Protein 5GU5 (pdb70)

Sequence (108 aa):
GSDSDFTFTLPAGRKECFYQPMPLKASLEIEYQVLDGGELDIDFHLTSPEGRTLVFEQRKSDGVHTIETEDGDYMFCFDNTFSTISEKVIFFELILDNMGQGQEDWKK

Structure (mmCIF, N/CA/C/O backbone):
data_5GU5
#
_entry.id   5GU5
#
_cell.length_a   79.410
_cell.length_b   79.410
_cell.length_c   125.948
_cell.angle_alpha   90.00
_cell.angle_beta   90.00
_cell.angle_gamma   120.00
#
_symmetry.space_group_name_H-M   'P 64 2 2'
#
loop_
_entity.id
_entity.type
_entity.pdbx_description
1 polymer 'Transmembrane emp24 domain-containing protein 5'
2 non-polymer 'BROMIDE ION'
#
loop_
_atom_site.group_PDB
_atom_site.id
_atom_site.type_symbol
_atom_site.label_atom_id
_atom_site.label_alt_id
_atom_site.label_comp_id
_atom_site.label_asym_id
_atom_site.label_entity_id
_atom_site.label_seq_id
_atom_site.pdbx_PDB_ins_code
_atom_site.Cartn_x
_atom_site.Cartn_y
_atom_site.Cartn_z
_atom_site.occupancy
_atom_site.B_iso_or_equiv
_atom_site.auth_seq_id
_atom_site.auth_comp_id
_atom_site.auth_asym_id
_atom_site.auth_atom_id
_atom_site.pdbx_PDB_model_num
ATOM 1 N N . GLY A 1 1 ? -12.883 -14.231 -1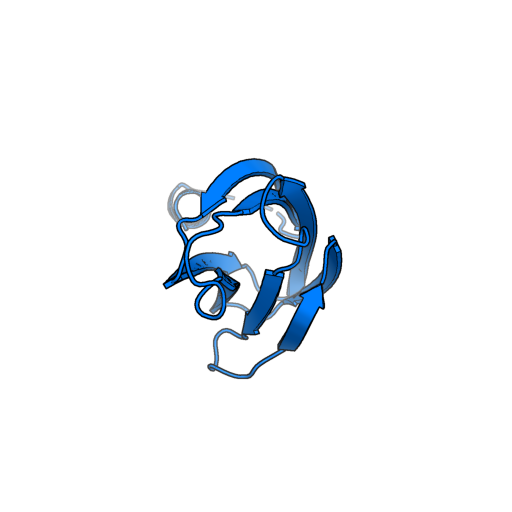6.730 1.00 91.12 31 GLY A N 1
ATOM 2 C CA . GLY A 1 1 ? -14.259 -14.579 -16.426 1.00 93.43 31 GLY A CA 1
ATOM 3 C C . GLY A 1 1 ? -15.245 -14.031 -17.439 1.00 86.19 31 GLY A C 1
ATOM 4 O O . GLY A 1 1 ? -15.413 -14.591 -18.522 1.00 92.76 31 GLY A O 1
ATOM 5 N N . SER A 1 2 ? -15.903 -12.930 -17.083 1.00 89.08 32 SER A N 1
ATOM 6 C CA . SER A 1 2 ? -16.845 -12.275 -17.986 1.00 82.93 32 SER A CA 1
ATOM 7 C C . SER A 1 2 ? -16.815 -10.780 -17.703 1.00 75.85 32 SER A C 1
ATOM 8 O O . SER A 1 2 ? -17.277 -10.339 -16.647 1.00 82.57 32 SER A O 1
ATOM 11 N N . ASP A 1 3 ? -16.271 -10.010 -18.640 1.00 75.01 33 ASP A N 1
ATOM 12 C CA . ASP A 1 3 ? -16.282 -8.554 -18.583 1.00 76.96 33 ASP A CA 1
ATOM 13 C C . ASP A 1 3 ? -17.259 -8.054 -19.640 1.00 81.34 33 ASP A C 1
ATOM 14 O O . ASP A 1 3 ? -17.077 -8.316 -20.833 1.00 87.40 33 ASP A O 1
ATOM 19 N N . SER A 1 4 ? -18.287 -7.332 -19.203 1.00 81.42 34 SER A N 1
ATOM 20 C CA . SER A 1 4 ? -19.425 -7.030 -20.060 1.00 75.08 34 SER A CA 1
ATOM 21 C C . SER A 1 4 ? -19.923 -5.625 -19.753 1.00 76.91 34 SER A C 1
ATOM 22 O O . SER A 1 4 ? -20.094 -5.276 -18.582 1.00 88.95 34 SER A O 1
ATOM 25 N N . ASP A 1 5 ? -20.154 -4.825 -20.795 1.00 81.03 35 ASP A N 1
ATOM 26 C CA . ASP A 1 5 ? -20.533 -3.429 -20.612 1.00 82.52 35 ASP A CA 1
ATOM 27 C C . ASP A 1 5 ? -21.525 -3.015 -21.689 1.00 75.99 35 ASP A C 1
ATOM 28 O O . ASP A 1 5 ? -21.411 -3.434 -22.844 1.00 93.89 35 ASP A O 1
ATOM 33 N N . PHE A 1 6 ? -22.496 -2.188 -21.301 1.00 72.13 36 PHE A N 1
ATOM 34 C CA . PHE A 1 6 ? -23.546 -1.738 -22.204 1.00 83.07 36 PHE A CA 1
ATOM 35 C C . PHE A 1 6 ? -23.969 -0.324 -21.837 1.00 80.21 36 PHE A C 1
ATOM 36 O O . PHE A 1 6 ? -23.741 0.149 -20.721 1.00 78.15 36 PHE A O 1
ATOM 44 N N . THR A 1 7 ? -24.593 0.347 -22.804 1.00 84.50 37 THR A N 1
ATOM 45 C CA . THR A 1 7 ? -25.131 1.691 -22.629 1.00 73.32 37 THR A CA 1
ATOM 46 C C . THR A 1 7 ? -26.541 1.702 -23.196 1.00 63.12 37 THR A C 1
ATOM 47 O O . THR A 1 7 ? -26.732 1.422 -24.384 1.00 73.78 37 THR A O 1
ATOM 51 N N . PHE A 1 8 ? -27.524 2.019 -22.357 1.00 64.61 38 PHE A N 1
ATOM 52 C CA . PHE A 1 8 ? -28.917 1.967 -22.774 1.00 72.83 38 PHE A CA 1
ATOM 53 C C . PHE A 1 8 ? -29.659 3.197 -22.269 1.00 68.52 38 PHE A C 1
ATOM 54 O O . PHE A 1 8 ? -29.264 3.831 -21.287 1.00 70.89 38 PHE A O 1
ATOM 62 N N . THR A 1 9 ? -30.745 3.525 -22.965 1.00 77.20 39 THR A N 1
ATOM 63 C CA . THR A 1 9 ? -31.585 4.672 -22.649 1.00 78.58 39 THR A CA 1
ATOM 64 C C . THR A 1 9 ? -32.791 4.217 -21.836 1.00 68.35 39 THR A C 1
ATOM 65 O O . THR A 1 9 ? -33.395 3.180 -22.127 1.00 78.75 39 THR A O 1
ATOM 69 N N . LEU A 1 10 ? -33.135 4.999 -20.816 1.00 64.00 40 LEU A N 1
ATOM 70 C CA . LEU A 1 10 ? -34.177 4.643 -19.854 1.00 61.92 40 LEU A CA 1
ATOM 71 C C . LEU A 1 10 ? -35.236 5.739 -19.826 1.00 62.16 40 LEU A C 1
ATOM 72 O O . LEU A 1 10 ? -35.004 6.814 -19.246 1.00 64.06 40 LEU A O 1
ATOM 77 N N . PRO A 1 11 ? -36.410 5.507 -20.438 1.00 63.08 41 PRO A N 1
ATOM 78 C CA . PRO A 1 11 ? -37.451 6.547 -20.481 1.00 59.51 41 PRO A CA 1
ATOM 79 C C . PRO A 1 11 ? -37.837 7.087 -19.113 1.00 65.25 41 PRO A C 1
ATOM 80 O O . PRO A 1 11 ? -37.606 6.440 -18.086 1.00 69.60 41 PRO A O 1
ATOM 84 N N . ALA A 1 12 ? -38.427 8.278 -19.093 1.00 73.48 42 ALA A N 1
ATOM 85 C CA . ALA A 1 12 ? -38.905 8.851 -17.844 1.00 65.82 42 ALA A CA 1
ATOM 86 C C . ALA A 1 12 ? -40.116 8.079 -17.338 1.00 64.33 42 ALA A C 1
ATOM 87 O O . ALA A 1 12 ? -41.031 7.754 -18.100 1.00 61.23 42 ALA A O 1
ATOM 89 N N . GLY A 1 13 ? -40.117 7.784 -16.042 1.00 75.12 43 GLY A N 1
ATOM 90 C CA . GLY A 1 13 ? -41.185 7.014 -15.440 1.00 73.12 43 GLY A CA 1
ATOM 91 C C . GLY A 1 13 ? -41.034 5.515 -15.543 1.00 64.08 43 GLY A C 1
ATOM 92 O O . GLY A 1 13 ? -42.040 4.801 -15.471 1.00 63.10 43 GLY A O 1
ATOM 93 N N . ARG A 1 14 ? -39.811 5.010 -15.702 1.00 56.40 44 ARG A N 1
ATOM 94 C CA . ARG A 1 14 ? -39.576 3.589 -15.913 1.00 58.94 44 ARG A CA 1
ATOM 95 C C . ARG A 1 14 ? -38.454 3.086 -15.018 1.00 58.25 44 ARG A C 1
ATOM 96 O O . ARG A 1 14 ? -37.453 3.777 -14.804 1.00 55.53 44 ARG A O 1
ATOM 104 N N . LYS A 1 15 ? -38.636 1.874 -14.499 1.00 61.97 45 LYS A N 1
ATOM 105 C CA . LYS A 1 15 ? -37.595 1.117 -13.822 1.00 62.27 45 LYS A CA 1
ATOM 106 C C . LYS A 1 15 ? -37.324 -0.149 -14.623 1.00 63.46 45 LYS A C 1
ATOM 107 O O . LYS A 1 15 ? -38.258 -0.799 -15.104 1.00 56.29 45 LYS A O 1
ATOM 113 N N . GLU A 1 16 ? -36.047 -0.490 -14.780 1.00 58.31 46 GLU A N 1
ATOM 114 C CA . GLU A 1 16 ? -35.641 -1.642 -15.576 1.00 69.87 46 GLU A CA 1
ATOM 115 C C . GLU A 1 16 ? -34.693 -2.504 -14.756 1.00 69.80 46 GLU A C 1
ATOM 116 O O . GLU A 1 16 ? -33.703 -1.999 -14.216 1.00 65.74 46 GLU A O 1
ATOM 122 N N . CYS A 1 17 ? -34.993 -3.798 -14.668 1.00 70.63 47 CYS A N 1
ATOM 123 C CA . CYS A 1 17 ? -34.205 -4.740 -13.887 1.00 69.47 47 CYS A CA 1
ATOM 124 C C . CYS A 1 17 ? -33.577 -5.792 -14.793 1.00 63.00 47 CYS A C 1
ATOM 125 O O . CYS A 1 17 ? -34.140 -6.163 -15.827 1.00 68.07 47 CYS A O 1
ATOM 128 N N . PHE A 1 18 ? -32.403 -6.274 -14.387 1.00 65.04 48 PHE A N 1
ATOM 129 C CA . PHE A 1 18 ? -31.635 -7.258 -15.140 1.00 69.60 48 PHE A CA 1
ATOM 130 C C . PHE A 1 18 ? -31.293 -8.418 -14.218 1.00 67.89 48 PHE A C 1
ATOM 131 O O . PHE A 1 18 ? -30.880 -8.196 -13.078 1.00 65.32 48 PHE A O 1
ATOM 139 N N . TYR A 1 19 ? -31.438 -9.646 -14.709 1.00 71.80 49 TYR A N 1
ATOM 140 C CA . TYR A 1 19 ? -31.146 -10.830 -13.912 1.00 66.86 49 TYR A CA 1
ATOM 141 C C . TYR A 1 19 ? -29.825 -11.458 -14.338 1.00 61.24 49 TYR A C 1
ATOM 142 O O . TYR A 1 19 ? -29.533 -11.570 -15.533 1.00 68.64 49 TYR A O 1
ATOM 151 N N . GLN A 1 20 ? -29.034 -11.863 -13.350 1.00 63.80 50 GLN A N 1
ATOM 152 C CA . GLN A 1 20 ? -27.714 -12.448 -13.583 1.00 63.98 50 GLN A CA 1
ATOM 153 C C . GLN A 1 20 ? -27.548 -13.662 -12.673 1.00 69.77 50 GLN A C 1
ATOM 154 O O . GLN A 1 20 ? -27.298 -13.512 -11.468 1.00 71.72 50 GLN A O 1
ATOM 160 N N . PRO A 1 21 ? -27.699 -14.871 -13.211 1.00 72.25 51 PRO A N 1
ATOM 161 C CA . PRO A 1 21 ? -27.443 -16.068 -12.401 1.00 67.78 51 PRO A CA 1
ATOM 162 C C . PRO A 1 21 ? -25.956 -16.223 -12.141 1.00 69.52 51 PRO A C 1
ATOM 163 O O . PRO A 1 21 ? -25.117 -15.832 -12.956 1.00 68.80 51 PRO A O 1
ATOM 1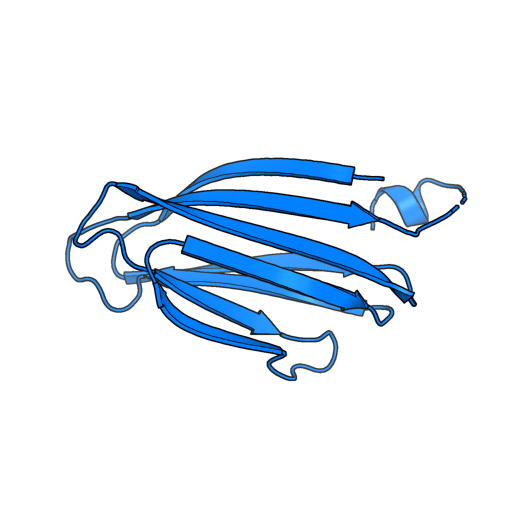67 N N . MET A 1 22 ? -25.629 -16.804 -10.992 1.00 68.68 52 MET A N 1
ATOM 168 C CA . MET A 1 22 ? -24.249 -16.854 -10.547 1.00 75.13 52 MET A CA 1
ATOM 169 C C . MET A 1 22 ? -23.915 -18.223 -9.976 1.00 82.31 52 MET A C 1
ATOM 170 O O . MET A 1 22 ? -24.784 -18.894 -9.404 1.00 68.33 52 MET A O 1
ATOM 175 N N . PRO A 1 23 ? -22.650 -18.659 -10.109 1.00 88.32 53 PRO A N 1
ATOM 176 C CA . PRO A 1 23 ? -22.184 -19.830 -9.352 1.00 70.17 53 PRO A CA 1
ATOM 177 C C . PRO A 1 23 ? -22.160 -19.501 -7.868 1.00 86.65 53 PRO A C 1
ATOM 178 O O . PRO A 1 23 ? -22.493 -18.377 -7.489 1.00 93.25 53 PRO A O 1
ATOM 182 N N . LEU A 1 24 ? -21.788 -20.433 -7.002 1.00 87.51 54 LEU A N 1
ATOM 183 C CA . LEU A 1 24 ? -21.730 -20.133 -5.577 1.00 79.75 54 LEU A CA 1
ATOM 184 C C . LEU A 1 24 ? -20.291 -19.778 -5.229 1.00 80.42 54 LEU A C 1
ATOM 185 O O . LEU A 1 24 ? -19.358 -20.461 -5.665 1.00 100.97 54 LEU A O 1
ATOM 190 N N . LYS A 1 25 ? -20.117 -18.690 -4.473 1.00 95.22 55 LYS A N 1
ATOM 191 C CA . LYS A 1 25 ? -18.799 -18.130 -4.147 1.00 91.73 55 LYS A CA 1
ATOM 192 C C . LYS A 1 25 ? -18.046 -17.646 -5.382 1.00 92.94 55 LYS A C 1
ATOM 193 O O . LYS A 1 25 ? -16.813 -17.674 -5.426 1.00 94.32 55 LYS A O 1
ATOM 199 N N . ALA A 1 26 ? -18.773 -17.191 -6.396 1.00 98.12 56 ALA A N 1
ATOM 200 C CA . ALA A 1 26 ? -18.136 -16.402 -7.438 1.00 103.39 56 ALA A CA 1
ATOM 201 C C . ALA A 1 26 ? -17.969 -14.980 -6.915 1.00 92.50 56 ALA A C 1
ATOM 202 O O . ALA A 1 26 ? -17.990 -14.755 -5.700 1.00 90.30 56 ALA A O 1
ATOM 204 N N . SER A 1 27 ? -17.811 -14.009 -7.806 1.00 90.11 57 SER A N 1
ATOM 205 C CA . SER A 1 27 ? -17.732 -12.619 -7.370 1.00 87.42 57 SER A CA 1
ATOM 206 C C . SER A 1 27 ? -18.307 -11.741 -8.470 1.00 84.12 57 SER A C 1
ATOM 207 O O . SER A 1 27 ? -17.682 -11.572 -9.522 1.00 81.37 57 SER A O 1
ATOM 210 N N . LEU A 1 28 ? -19.495 -11.194 -8.226 1.00 79.07 58 LEU A N 1
ATOM 211 C CA . LEU A 1 28 ? -20.119 -10.243 -9.133 1.00 75.59 58 LEU A CA 1
ATOM 212 C C . LEU A 1 28 ? -19.682 -8.830 -8.770 1.00 77.49 58 LEU A C 1
ATOM 213 O O . LEU A 1 28 ? -19.668 -8.453 -7.595 1.00 81.19 58 LEU A O 1
ATOM 218 N N . GLU A 1 29 ? -19.326 -8.052 -9.788 1.00 77.45 59 GLU A N 1
ATOM 219 C CA . GLU A 1 29 ? -19.003 -6.643 -9.617 1.00 75.61 59 GLU A CA 1
ATOM 220 C C . GLU A 1 29 ? -19.739 -5.839 -10.676 1.00 74.06 59 GLU A C 1
ATOM 221 O O . GLU A 1 29 ? -19.645 -6.146 -11.869 1.00 78.09 59 GLU A O 1
ATOM 227 N N . ILE A 1 30 ? -20.470 -4.816 -10.241 1.00 69.95 60 ILE A N 1
ATOM 228 C CA . ILE A 1 30 ? -21.203 -3.953 -11.155 1.00 73.44 60 ILE A CA 1
ATOM 229 C C . ILE A 1 30 ? -20.818 -2.502 -10.893 1.00 74.74 60 ILE A C 1
ATOM 230 O O . ILE A 1 30 ? -20.557 -2.096 -9.756 1.00 70.02 60 ILE A O 1
ATOM 235 N N . GLU A 1 31 ? -20.768 -1.728 -11.974 1.00 63.51 61 GLU A N 1
ATOM 236 C CA . GLU A 1 31 ? -20.431 -0.315 -11.951 1.00 65.25 61 GLU A CA 1
ATOM 237 C C . GLU A 1 31 ? -21.339 0.398 -12.937 1.00 65.58 61 GLU A C 1
ATOM 238 O O . GLU A 1 31 ? -21.561 -0.099 -14.042 1.00 70.31 61 GLU A O 1
ATOM 244 N N . TYR A 1 32 ? -21.872 1.549 -12.539 1.00 65.45 62 TYR A N 1
ATOM 245 C CA . TYR A 1 32 ? -22.733 2.321 -13.420 1.00 71.89 62 TYR A CA 1
ATOM 246 C C . TYR A 1 32 ? -22.329 3.787 -13.392 1.00 71.64 62 TYR A C 1
ATOM 247 O O . TYR A 1 32 ? -21.730 4.275 -12.431 1.00 69.67 62 TYR A O 1
ATOM 256 N N . GLN A 1 33 ? -22.661 4.482 -14.478 1.00 68.09 63 GLN A N 1
ATOM 257 C CA . GLN A 1 33 ? -22.478 5.924 -14.572 1.00 76.91 63 GLN A CA 1
ATOM 258 C C . GLN A 1 33 ? -23.604 6.494 -15.415 1.00 74.97 63 GLN A C 1
ATOM 259 O O . GLN A 1 33 ? -23.773 6.103 -16.574 1.00 72.54 63 GLN A O 1
ATOM 265 N N . VAL A 1 34 ? -24.385 7.398 -14.829 1.00 71.62 64 VAL A N 1
ATOM 266 C CA . VAL A 1 34 ? -25.361 8.146 -15.608 1.00 73.74 64 VAL A CA 1
ATOM 267 C C . VAL A 1 34 ? -24.619 9.117 -16.513 1.00 74.26 64 VAL A C 1
ATOM 268 O O . VAL A 1 34 ? -23.702 9.824 -16.075 1.00 75.56 64 VAL A O 1
ATOM 272 N N . LEU A 1 35 ? -24.998 9.146 -17.788 1.00 69.12 65 LEU A N 1
ATOM 273 C CA . LEU A 1 35 ? -24.295 9.953 -18.775 1.00 78.80 65 LEU A CA 1
ATOM 274 C C . LEU A 1 35 ? -25.069 11.171 -19.253 1.00 80.92 65 LEU A C 1
ATOM 275 O O . LEU A 1 35 ? -24.449 12.186 -19.579 1.00 86.85 65 LEU A O 1
ATOM 280 N N . ASP A 1 36 ? -26.399 11.110 -19.299 1.00 81.38 66 ASP A N 1
ATOM 281 C CA . ASP A 1 36 ? -27.162 12.205 -19.878 1.00 86.67 66 ASP A CA 1
ATOM 282 C C . ASP A 1 36 ? -28.586 12.178 -19.343 1.00 82.64 66 ASP A C 1
ATOM 283 O O . ASP A 1 36 ? -29.094 11.135 -18.922 1.00 77.13 66 ASP A O 1
ATOM 288 N N . GLY A 1 37 ? -29.221 13.349 -19.368 1.00 87.06 67 GLY A N 1
ATOM 289 C CA . GLY A 1 37 ? -30.623 13.473 -19.021 1.00 82.55 67 GLY A CA 1
ATOM 290 C C . GLY A 1 37 ? -30.883 13.950 -17.607 1.00 80.52 67 GLY A C 1
ATOM 291 O O . GLY A 1 37 ? -30.260 13.464 -16.659 1.00 73.83 67 GLY A O 1
ATOM 292 N N . GLY A 1 38 ? -31.802 14.903 -17.462 1.00 89.07 68 GLY A N 1
ATOM 293 C CA . GLY A 1 38 ? -32.202 15.385 -16.152 1.00 83.34 68 GLY A CA 1
ATOM 294 C C . GLY A 1 38 ? -31.031 15.886 -15.339 1.00 77.08 68 GLY A C 1
ATOM 295 O O . GLY A 1 38 ? -30.122 16.549 -15.850 1.00 86.57 68 GLY A O 1
ATOM 296 N N . GLU A 1 39 ? -31.050 15.565 -14.047 1.00 79.25 69 GLU A N 1
ATOM 297 C CA . GLU A 1 39 ? -29.945 15.866 -13.153 1.00 82.03 69 GLU A CA 1
ATOM 298 C C . GLU A 1 39 ? -28.893 14.765 -13.151 1.00 82.77 69 GLU A C 1
ATOM 299 O O . GLU A 1 39 ? -28.039 14.736 -12.257 1.00 82.47 69 GLU A O 1
ATOM 305 N N . LEU A 1 40 ? -28.943 13.863 -14.135 1.00 82.14 70 LEU A N 1
ATOM 306 C CA . LEU A 1 40 ? -27.962 12.790 -14.283 1.00 71.89 70 LEU A CA 1
ATOM 307 C C . LEU A 1 40 ? -27.896 11.946 -13.009 1.00 78.54 70 LEU A C 1
ATOM 308 O O . LEU A 1 40 ? -26.828 11.709 -12.439 1.00 60.71 70 LEU A O 1
ATOM 313 N N . ASP A 1 41 ? -29.067 11.490 -12.568 1.00 74.14 71 ASP A N 1
ATOM 314 C CA . ASP A 1 41 ? -29.217 10.763 -11.318 1.00 66.48 71 ASP A CA 1
ATOM 315 C C . ASP A 1 41 ? -30.159 9.589 -11.532 1.00 76.87 71 ASP A C 1
ATOM 316 O O . ASP A 1 41 ? -31.098 9.662 -12.329 1.00 71.60 71 ASP A O 1
ATOM 321 N N . ILE A 1 42 ? -29.898 8.503 -10.809 1.00 74.54 72 ILE A N 1
ATOM 322 C CA . ILE A 1 42 ? -30.671 7.278 -10.952 1.00 61.15 72 ILE A CA 1
ATOM 323 C C . ILE A 1 42 ? -30.754 6.608 -9.589 1.00 56.95 72 ILE A C 1
ATOM 324 O O . ILE A 1 42 ? -29.875 6.776 -8.741 1.00 63.41 72 ILE A O 1
ATOM 329 N N . ASP A 1 43 ? -31.834 5.867 -9.371 1.00 66.21 73 ASP A N 1
ATOM 330 C CA . ASP A 1 43 ? -31.929 4.973 -8.227 1.00 62.18 73 ASP A CA 1
ATOM 331 C C . ASP A 1 43 ? -31.390 3.608 -8.632 1.00 61.17 73 ASP A C 1
ATOM 332 O O . ASP A 1 43 ? -31.739 3.090 -9.697 1.00 61.28 73 ASP A O 1
ATOM 337 N N . PHE A 1 44 ? -30.531 3.037 -7.794 1.00 62.52 74 PHE A N 1
ATOM 338 C CA . PHE A 1 44 ? -29.900 1.760 -8.092 1.00 58.53 74 PHE A CA 1
ATOM 339 C C . PHE A 1 44 ? -30.257 0.734 -7.027 1.00 62.94 74 PHE A C 1
ATOM 340 O O . PHE A 1 44 ? -30.230 1.029 -5.827 1.00 64.06 74 PHE A O 1
ATOM 348 N N . HIS A 1 45 ? -30.566 -0.479 -7.481 1.00 70.19 75 HIS A N 1
ATOM 349 C CA . HIS A 1 45 ? -31.087 -1.550 -6.645 1.00 63.71 75 HIS A CA 1
ATOM 350 C C . HIS A 1 45 ? -30.353 -2.842 -6.979 1.00 68.52 75 HIS A C 1
ATOM 351 O O . HIS A 1 45 ? -30.064 -3.113 -8.149 1.00 64.75 75 HIS A O 1
ATOM 358 N N . LEU A 1 46 ? -30.045 -3.635 -5.953 1.00 68.42 76 LEU A N 1
ATOM 359 C CA . LEU A 1 46 ? -29.345 -4.907 -6.130 1.00 64.15 76 LEU A CA 1
ATOM 360 C C . LEU A 1 46 ? -29.838 -5.874 -5.062 1.00 62.45 76 LEU A C 1
ATOM 361 O O . LEU A 1 46 ? -29.548 -5.689 -3.876 1.00 66.63 76 LEU A O 1
ATOM 366 N N . THR A 1 47 ? -30.571 -6.903 -5.478 1.00 58.08 77 THR A N 1
ATOM 367 C CA . THR A 1 47 ? -31.195 -7.841 -4.557 1.00 76.87 77 THR A CA 1
ATOM 368 C C . THR A 1 47 ? -30.600 -9.236 -4.711 1.00 74.87 77 THR A C 1
ATOM 369 O O . THR A 1 47 ? -30.090 -9.603 -5.774 1.00 69.37 77 THR A O 1
ATOM 373 N N . SER A 1 48 ? -30.691 -10.010 -3.636 1.00 77.70 78 SER A N 1
ATOM 374 C CA . SER A 1 48 ? -30.131 -11.350 -3.576 1.00 71.35 78 SER A CA 1
ATOM 375 C C . SER A 1 48 ? -31.063 -12.345 -4.256 1.00 75.73 78 SER A C 1
ATOM 376 O O . SER A 1 48 ? -32.201 -12.017 -4.599 1.00 75.34 78 SER A O 1
ATOM 379 N N . PRO A 1 49 ? -30.598 -13.577 -4.489 1.00 76.50 79 PRO A N 1
ATOM 380 C CA . PRO A 1 49 ? -31.516 -14.614 -4.987 1.00 69.38 79 PRO A CA 1
ATOM 381 C C . PRO A 1 49 ? -32.726 -14.826 -4.095 1.00 68.87 79 PRO A C 1
ATOM 382 O O . PRO A 1 49 ? -33.788 -15.222 -4.591 1.00 61.78 79 PRO A O 1
ATOM 386 N N . GLU A 1 50 ? -32.599 -14.569 -2.793 1.00 81.20 80 GLU A N 1
ATOM 387 C CA . GLU A 1 50 ? -33.693 -14.767 -1.851 1.00 82.67 80 GLU A CA 1
ATOM 388 C C . GLU A 1 50 ? -34.709 -13.634 -1.866 1.00 79.54 80 GLU A C 1
ATOM 389 O O . GLU A 1 50 ? -35.773 -13.772 -1.253 1.00 93.21 80 GLU A O 1
ATOM 395 N N . GLY A 1 51 ? -34.415 -12.527 -2.542 1.00 78.54 81 GLY 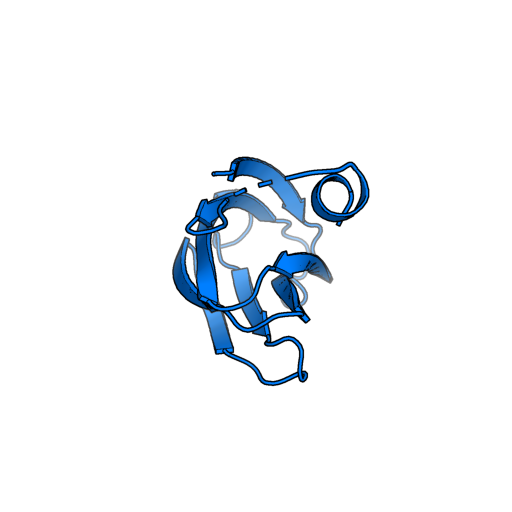A N 1
ATOM 396 C CA . GLY A 1 51 ? -35.231 -11.336 -2.464 1.00 82.07 81 GLY A CA 1
ATOM 397 C C . GLY A 1 51 ? -34.719 -10.288 -1.501 1.00 73.43 81 GLY A C 1
ATOM 398 O O . GLY A 1 51 ? -35.345 -9.228 -1.376 1.00 83.35 81 GLY A O 1
ATOM 399 N N . ARG A 1 52 ? -33.605 -10.549 -0.823 1.00 64.15 82 ARG A N 1
ATOM 400 C CA . ARG A 1 52 ? -33.047 -9.603 0.132 1.00 77.76 82 ARG A CA 1
ATOM 401 C C . ARG A 1 52 ? -32.272 -8.516 -0.600 1.00 68.99 82 ARG A C 1
ATOM 402 O O . ARG A 1 52 ? -31.440 -8.808 -1.464 1.00 65.59 82 ARG A O 1
ATOM 410 N N . THR A 1 53 ? -32.544 -7.262 -0.252 1.00 68.85 83 THR A N 1
ATOM 411 C CA . THR A 1 53 ? -31.811 -6.152 -0.842 1.00 65.71 83 THR A CA 1
ATOM 412 C C . THR A 1 53 ? -30.374 -6.145 -0.337 1.00 56.33 83 THR A C 1
ATOM 413 O O . THR A 1 53 ? -30.129 -6.199 0.871 1.00 65.33 83 THR A O 1
ATOM 417 N N . LEU A 1 54 ? -29.422 -6.093 -1.267 1.00 55.45 84 LEU A N 1
ATOM 418 C CA . LEU A 1 54 ? -28.011 -5.989 -0.924 1.00 60.30 84 LEU A CA 1
ATOM 419 C C . LEU A 1 54 ? -27.453 -4.590 -1.135 1.00 64.27 84 LEU A C 1
ATOM 420 O O . LEU A 1 54 ? -26.478 -4.222 -0.470 1.00 57.07 84 LEU A O 1
ATOM 425 N N . VAL A 1 55 ? -28.050 -3.813 -2.037 1.00 65.43 85 VAL A N 1
ATOM 426 C CA . VAL A 1 55 ? -27.643 -2.439 -2.318 1.00 61.20 85 VAL A CA 1
ATOM 427 C C . VAL A 1 55 ? -28.884 -1.645 -2.705 1.00 57.85 85 VAL A C 1
ATOM 428 O O . VAL A 1 55 ? -29.672 -2.085 -3.547 1.00 68.12 85 VAL A O 1
ATOM 432 N N . PHE A 1 56 ? -29.070 -0.481 -2.086 1.00 66.78 86 PHE A N 1
ATOM 433 C CA . PHE A 1 56 ? -30.075 0.466 -2.552 1.00 66.75 86 PHE A CA 1
ATOM 434 C C . PHE A 1 56 ? -29.545 1.880 -2.380 1.00 68.59 86 PHE A C 1
ATOM 435 O O . PHE A 1 56 ? -29.069 2.243 -1.300 1.00 70.03 86 PHE A O 1
ATOM 443 N N . GLU A 1 57 ? -29.628 2.669 -3.450 1.00 65.04 87 GLU A N 1
ATOM 444 C CA . GLU A 1 57 ? -29.070 4.017 -3.482 1.00 61.18 87 GLU A CA 1
ATOM 445 C C . GLU A 1 57 ? -29.996 4.886 -4.313 1.00 65.29 87 GLU A C 1
ATOM 446 O O . GLU A 1 57 ? -30.326 4.521 -5.445 1.00 79.12 87 GLU A O 1
ATOM 452 N N . GLN A 1 58 ? -30.404 6.030 -3.770 1.00 57.57 88 GLN A N 1
ATOM 453 C CA . GLN A 1 58 ? -31.322 6.924 -4.460 1.00 61.17 88 GLN A CA 1
ATOM 454 C C . GLN A 1 58 ? -30.582 8.135 -5.018 1.00 63.01 88 GLN A C 1
ATOM 455 O O . GLN A 1 58 ? -29.711 8.706 -4.355 1.00 63.84 88 GLN A O 1
ATOM 461 N N . ARG A 1 59 ? -30.934 8.509 -6.247 1.00 67.38 89 ARG A N 1
ATOM 462 C CA . ARG A 1 59 ? -30.436 9.714 -6.914 1.00 68.43 89 ARG A CA 1
ATOM 463 C C . ARG A 1 59 ? -28.907 9.760 -6.922 1.00 69.95 89 ARG A C 1
ATOM 464 O O . ARG A 1 59 ? -28.277 10.679 -6.395 1.00 73.01 89 ARG A O 1
ATOM 472 N N . LYS A 1 60 ? -28.315 8.742 -7.534 1.00 70.52 90 LYS A N 1
ATOM 473 C CA . LYS A 1 60 ? -26.876 8.685 -7.733 1.00 73.44 90 LYS A CA 1
ATOM 474 C C . LYS A 1 60 ? -26.545 8.874 -9.207 1.00 74.16 90 LYS A C 1
ATOM 475 O O . LYS A 1 60 ? -27.323 8.501 -10.090 1.00 73.83 90 LYS A O 1
ATOM 481 N N . SER A 1 61 ? -25.380 9.468 -9.463 1.00 71.82 91 SER A N 1
ATOM 482 C CA . SER A 1 61 ? -24.850 9.577 -10.814 1.00 69.80 91 SER A CA 1
ATOM 483 C C . SER A 1 61 ? -23.923 8.429 -11.178 1.00 70.61 91 SER A C 1
ATOM 484 O O . SER A 1 61 ? -23.659 8.220 -12.368 1.00 72.55 91 SER A O 1
ATOM 487 N N . ASP A 1 62 ? -23.436 7.684 -10.187 1.00 67.63 92 ASP A N 1
ATOM 488 C CA . ASP A 1 62 ? -22.469 6.614 -10.389 1.00 74.90 92 ASP A CA 1
ATOM 489 C C . ASP A 1 62 ? -22.353 5.807 -9.105 1.00 74.97 92 ASP A C 1
ATOM 490 O O . ASP A 1 62 ? -22.610 6.318 -8.011 1.00 83.64 92 ASP A O 1
ATOM 495 N N . GLY A 1 63 ? -21.959 4.546 -9.256 1.00 72.88 93 G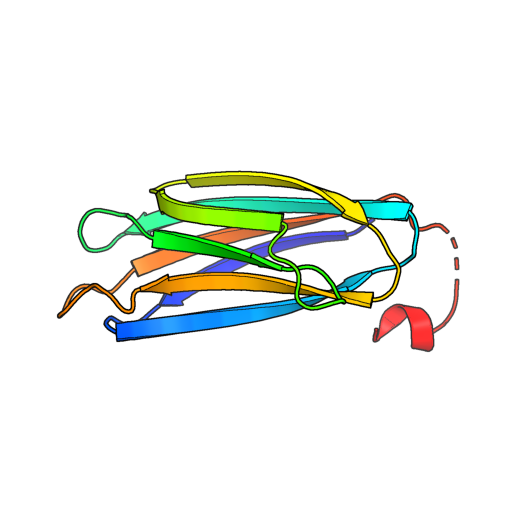LY A N 1
ATOM 496 C CA . GLY A 1 63 ? -21.715 3.678 -8.120 1.00 70.17 93 GLY A CA 1
ATOM 497 C C . GLY A 1 63 ? -20.962 2.438 -8.546 1.00 65.62 93 GLY A C 1
ATOM 498 O O . GLY A 1 63 ? -20.888 2.110 -9.735 1.00 68.87 93 GLY A O 1
ATOM 499 N N . VAL A 1 64 ? -20.386 1.758 -7.554 1.00 64.68 94 VAL A N 1
ATOM 500 C CA . VAL A 1 64 ? -19.681 0.494 -7.754 1.00 67.48 94 VAL A CA 1
ATOM 501 C C . VAL A 1 64 ? -19.998 -0.405 -6.570 1.00 66.10 94 VAL A C 1
ATOM 502 O O . VAL A 1 64 ? -19.966 0.041 -5.419 1.00 74.30 94 VAL A O 1
ATOM 506 N N . HIS A 1 65 ? -20.314 -1.668 -6.852 1.00 68.77 95 HIS A N 1
ATOM 507 C CA . HIS A 1 65 ? -20.589 -2.628 -5.795 1.00 67.76 95 HIS A CA 1
ATOM 508 C C . HIS A 1 65 ? -20.091 -3.997 -6.233 1.00 70.85 95 HIS A C 1
ATOM 509 O O . HIS A 1 65 ? -20.240 -4.373 -7.397 1.00 86.21 95 HIS A O 1
ATOM 516 N N . THR A 1 66 ? -19.477 -4.724 -5.302 1.00 75.28 96 THR A N 1
ATOM 517 C CA . THR A 1 66 ? -18.993 -6.075 -5.553 1.00 76.62 96 THR A CA 1
ATOM 518 C C . THR A 1 66 ? -19.552 -7.016 -4.496 1.00 75.98 96 THR A C 1
ATOM 519 O O . THR A 1 66 ? -19.809 -6.618 -3.358 1.00 78.28 96 THR A O 1
ATOM 523 N N . ILE A 1 67 ? -19.732 -8.274 -4.887 1.00 79.07 97 ILE A N 1
ATOM 524 C CA . ILE A 1 67 ? -20.401 -9.269 -4.063 1.00 72.80 97 ILE A CA 1
ATOM 525 C C . ILE A 1 67 ? -19.534 -10.519 -4.003 1.00 78.39 97 ILE A C 1
ATOM 526 O O . ILE A 1 67 ? -18.801 -10.831 -4.945 1.00 87.41 97 ILE A O 1
ATOM 531 N N . GLU A 1 68 ? -19.600 -11.224 -2.876 1.00 84.18 98 GLU A N 1
ATOM 532 C CA . GLU A 1 68 ? -19.307 -12.651 -2.845 1.00 80.85 98 GLU A CA 1
ATOM 533 C C . GLU A 1 68 ? -20.645 -13.374 -2.899 1.00 88.31 98 GLU A C 1
ATOM 534 O O . GLU A 1 68 ? -21.491 -13.194 -2.017 1.00 99.05 98 GLU A O 1
ATOM 540 N N . THR A 1 69 ? -20.836 -14.177 -3.937 1.00 84.65 99 THR A N 1
ATOM 541 C CA . THR A 1 69 ? -22.162 -14.582 -4.373 1.00 80.05 99 THR A CA 1
ATOM 542 C C . THR A 1 69 ? -22.579 -15.924 -3.787 1.00 80.06 99 THR A C 1
ATOM 543 O O . THR A 1 69 ? -21.749 -16.784 -3.482 1.00 87.63 99 THR A O 1
ATOM 547 N N . GLU A 1 70 ? -23.890 -16.081 -3.627 1.00 78.27 100 GLU A N 1
ATOM 548 C CA . GLU A 1 70 ? -24.515 -17.380 -3.469 1.00 80.83 100 GLU A CA 1
ATOM 549 C C . GLU A 1 70 ? -24.832 -17.927 -4.858 1.00 84.24 100 GLU A C 1
ATOM 550 O O . GLU A 1 70 ? -24.552 -17.292 -5.877 1.00 87.25 100 GLU A O 1
ATOM 556 N N . ASP A 1 71 ? -25.432 -19.111 -4.913 1.00 74.27 101 ASP A N 1
ATOM 557 C CA . ASP A 1 71 ? -25.866 -19.700 -6.175 1.00 77.45 101 ASP A CA 1
ATOM 558 C C . ASP A 1 71 ? -27.335 -19.350 -6.373 1.00 79.57 101 ASP A C 1
ATOM 559 O O . ASP A 1 71 ? -28.199 -19.848 -5.644 1.00 80.75 101 ASP A O 1
ATOM 564 N N . GLY A 1 72 ? -27.615 -18.492 -7.347 1.00 73.21 102 GLY A N 1
ATOM 565 C CA . GLY A 1 72 ? -28.980 -18.080 -7.600 1.00 74.28 102 GLY A CA 1
ATOM 566 C C . GLY A 1 72 ? -29.028 -16.929 -8.584 1.00 72.80 102 GLY A C 1
ATOM 567 O O . GLY A 1 72 ? -28.024 -16.575 -9.209 1.00 82.88 102 GLY A O 1
ATOM 568 N N . ASP A 1 73 ? -30.222 -16.351 -8.705 1.00 66.83 103 ASP A N 1
ATOM 569 C CA . ASP A 1 73 ? -30.472 -15.255 -9.635 1.00 73.16 103 ASP A CA 1
ATOM 570 C C . ASP A 1 73 ? -30.334 -13.925 -8.901 1.00 73.63 103 ASP A C 1
ATOM 571 O O . ASP A 1 73 ? -31.199 -13.554 -8.101 1.00 68.33 103 ASP A O 1
ATOM 576 N N . TYR A 1 74 ? -29.244 -13.210 -9.172 1.00 63.21 104 TYR A N 1
ATOM 577 C CA . TYR A 1 74 ? -29.071 -11.846 -8.693 1.00 59.99 104 TYR A CA 1
ATOM 578 C C . TYR A 1 74 ? -29.662 -10.887 -9.716 1.00 60.49 104 TYR A C 1
ATOM 579 O O . TYR A 1 74 ? -29.445 -11.048 -10.921 1.00 74.11 104 TYR A O 1
ATOM 588 N N . MET A 1 75 ? -30.412 -9.896 -9.241 1.00 54.10 105 MET A N 1
ATOM 589 C CA . MET A 1 75 ? -30.981 -8.885 -10.119 1.00 71.08 105 MET A CA 1
ATOM 590 C C . MET A 1 75 ? -30.531 -7.500 -9.679 1.00 62.96 105 MET A C 1
ATOM 591 O O . MET A 1 75 ? -30.579 -7.170 -8.489 1.00 70.76 105 MET A O 1
ATOM 596 N N . PHE A 1 76 ? -30.058 -6.713 -10.640 1.00 54.37 106 PHE A N 1
ATOM 597 C CA . PHE A 1 76 ? -29.732 -5.313 -10.440 1.00 63.53 106 PHE A CA 1
ATOM 598 C C . PHE A 1 76 ? -30.654 -4.459 -11.299 1.00 73.41 106 PHE A C 1
ATOM 599 O O . PHE A 1 76 ? -31.070 -4.869 -12.387 1.00 7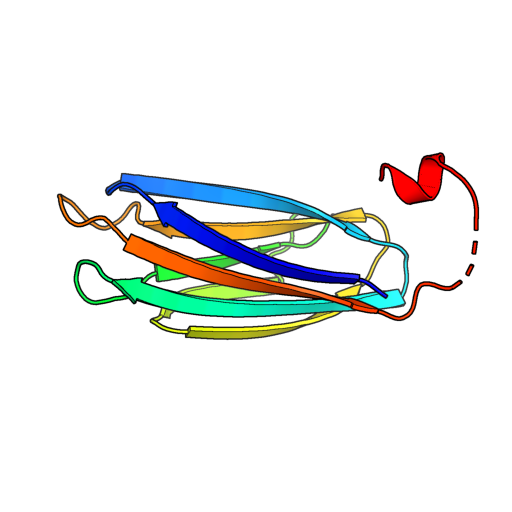3.37 106 PHE A O 1
ATOM 607 N N . CYS A 1 77 ? -30.976 -3.268 -10.803 1.00 74.55 107 CYS A N 1
ATOM 608 C CA . CYS A 1 77 ? -31.987 -2.430 -11.425 1.00 73.10 107 CYS A CA 1
ATOM 609 C C . CYS A 1 77 ? -31.523 -0.982 -11.491 1.00 72.90 107 CYS A C 1
ATOM 610 O O . CYS A 1 77 ? -30.682 -0.539 -10.702 1.00 70.04 107 CYS A O 1
ATOM 613 N N . PHE A 1 78 ? -32.093 -0.250 -12.446 1.00 59.84 108 PHE A N 1
ATOM 614 C CA . PHE A 1 78 ? -31.894 1.187 -12.579 1.00 59.20 108 PHE A CA 1
ATOM 615 C C . PHE A 1 78 ? -33.263 1.847 -12.647 1.00 59.30 108 PHE A C 1
ATOM 616 O O . PHE A 1 78 ? -34.054 1.547 -13.547 1.00 58.37 108 PHE A O 1
ATOM 624 N N . ASP A 1 79 ? -33.542 2.738 -11.700 1.00 52.48 109 ASP A N 1
ATOM 625 C CA . ASP A 1 79 ? -34.884 3.267 -11.483 1.00 57.86 109 ASP A CA 1
ATOM 626 C C . ASP A 1 79 ? -34.924 4.746 -11.855 1.00 63.60 109 ASP A C 1
ATOM 627 O O . ASP A 1 79 ? -34.165 5.551 -11.304 1.00 59.62 109 ASP A O 1
ATOM 632 N N . ASN A 1 80 ? -35.812 5.085 -12.796 1.00 55.10 110 ASN A N 1
ATOM 633 C CA . ASN A 1 80 ? -36.133 6.440 -13.222 1.00 57.59 110 ASN A CA 1
ATOM 634 C C . ASN A 1 80 ? -37.651 6.615 -13.198 1.00 56.59 110 ASN A C 1
ATOM 635 O O . ASN A 1 80 ? -38.238 7.168 -14.134 1.00 57.58 110 ASN A O 1
ATOM 640 N N . THR A 1 81 ? -38.308 6.098 -12.153 1.00 63.30 111 THR A N 1
ATOM 641 C CA . THR A 1 81 ? -39.744 6.288 -12.027 1.00 65.72 111 THR A CA 1
ATOM 642 C C . THR A 1 81 ? -40.072 7.658 -11.470 1.00 66.51 111 THR A C 1
ATOM 643 O O . THR A 1 81 ? -41.211 8.110 -11.617 1.00 58.73 111 THR A O 1
ATOM 647 N N . PHE A 1 82 ? -39.087 8.341 -10.882 1.00 74.59 112 PHE A N 1
ATOM 648 C CA . PHE A 1 82 ? -39.325 9.639 -10.268 1.00 66.78 112 PHE A CA 1
ATOM 649 C C . PHE A 1 82 ? -39.335 10.782 -11.278 1.00 71.90 112 PHE A C 1
ATOM 650 O O . PHE A 1 82 ? -39.990 11.801 -11.033 1.00 70.83 112 PHE A O 1
ATOM 658 N N . SER A 1 83 ? -38.624 10.666 -12.398 1.00 71.47 113 SER A N 1
ATOM 659 C CA . SER A 1 83 ? -38.578 11.796 -13.320 1.00 70.64 113 SER A CA 1
ATOM 660 C C . SER A 1 83 ? -39.848 11.834 -14.149 1.00 73.00 113 SER A C 1
ATOM 661 O O . SER A 1 83 ? -40.194 10.856 -14.818 1.00 66.50 113 SER A O 1
ATOM 664 N N . THR A 1 84 ? -40.542 12.959 -14.101 1.00 101.39 114 THR A N 1
ATOM 665 C CA . THR A 1 84 ? -41.419 13.326 -15.194 1.00 89.76 114 THR A CA 1
ATOM 666 C C . THR A 1 84 ? -40.539 13.916 -16.292 1.00 88.87 114 THR A C 1
ATOM 667 O O . THR A 1 84 ? -39.551 14.603 -16.005 1.00 92.27 114 THR A O 1
ATOM 671 N N . ILE A 1 85 ? -40.855 13.577 -17.545 1.00 65.66 115 ILE A N 1
ATOM 672 C CA . ILE A 1 85 ? -40.215 14.117 -18.749 1.00 85.46 115 ILE A CA 1
ATOM 673 C C . ILE A 1 85 ? -38.815 13.550 -19.000 1.00 74.54 115 ILE A C 1
ATOM 674 O O . ILE A 1 85 ? -38.611 12.813 -19.970 1.00 74.54 115 ILE A O 1
ATOM 679 N N . SER A 1 86 ? -37.842 13.886 -18.153 1.00 70.19 116 SER A N 1
ATOM 680 C CA . SER A 1 86 ? -36.439 13.686 -18.515 1.00 75.73 116 SER A CA 1
ATOM 681 C C . SER A 1 86 ? -36.061 12.206 -18.482 1.00 78.80 116 SER A C 1
ATOM 682 O O . SER A 1 86 ? -36.231 11.532 -17.461 1.00 83.24 116 SER A O 1
ATOM 685 N N . GLU A 1 87 ? -35.540 11.707 -19.604 1.00 80.46 117 GLU A N 1
ATOM 686 C CA . GLU A 1 87 ? -34.985 10.366 -19.699 1.00 66.93 117 GLU A CA 1
ATOM 687 C C . GLU A 1 87 ? -33.562 10.347 -19.143 1.00 75.07 117 GLU A C 1
ATOM 688 O O . GLU A 1 87 ? -32.981 11.385 -18.818 1.00 84.37 117 GLU A O 1
ATOM 694 N N . LYS A 1 88 ? -32.993 9.146 -19.041 1.00 64.21 118 LYS A N 1
ATOM 695 C CA . LYS A 1 88 ? -31.630 8.986 -18.553 1.00 61.81 118 LYS A CA 1
ATOM 696 C C . LYS A 1 88 ? -30.874 7.998 -19.426 1.00 69.25 118 LYS A C 1
ATOM 697 O O . LYS A 1 88 ? -31.415 6.962 -19.823 1.00 67.57 118 LYS A O 1
ATOM 703 N N . VAL A 1 89 ? -29.620 8.329 -19.717 1.00 70.99 119 VAL A N 1
ATOM 704 C CA . VAL A 1 89 ? -28.713 7.479 -20.481 1.00 67.44 119 VAL A CA 1
ATOM 705 C C . VAL A 1 89 ? -27.741 6.855 -19.488 1.00 68.69 119 VAL A C 1
ATOM 706 O O . VAL A 1 89 ? -26.923 7.556 -18.879 1.00 70.67 119 VAL A O 1
ATOM 710 N N . ILE A 1 90 ? -27.828 5.537 -19.320 1.00 68.06 120 ILE A N 1
ATOM 711 C CA . ILE A 1 90 ? -27.078 4.818 -18.298 1.00 73.96 120 ILE A CA 1
ATOM 712 C C . ILE A 1 90 ? -26.038 3.929 -18.961 1.00 64.42 120 ILE A C 1
ATOM 713 O O . ILE A 1 90 ? -26.329 3.228 -19.938 1.00 61.10 120 ILE A O 1
ATOM 718 N N . PHE A 1 91 ? -24.822 3.969 -18.428 1.00 64.27 121 PHE A N 1
ATOM 719 C CA . PHE A 1 91 ? -23.767 3.024 -18.759 1.00 67.12 121 PHE A CA 1
ATOM 720 C C . PHE A 1 91 ? -23.502 2.166 -17.533 1.00 68.93 121 PHE A C 1
ATOM 721 O O . PHE A 1 91 ? -23.309 2.699 -16.437 1.00 71.70 121 PHE A O 1
ATOM 729 N N . PHE A 1 92 ? -23.497 0.847 -17.710 1.00 68.10 122 PHE A N 1
ATOM 730 C CA . PHE A 1 92 ? -23.072 -0.043 -16.640 1.00 73.66 122 PHE A CA 1
ATOM 731 C C . PHE A 1 92 ? -22.152 -1.116 -17.205 1.00 67.41 122 PHE A C 1
ATOM 732 O O . PHE A 1 92 ? -22.143 -1.388 -18.407 1.00 75.90 122 PHE A O 1
ATOM 740 N N . GLU A 1 93 ? -21.365 -1.717 -16.313 1.00 68.65 123 GLU A N 1
ATOM 741 C CA . GLU A 1 93 ? -20.387 -2.732 -16.689 1.00 72.50 123 GLU A CA 1
ATOM 742 C C . GLU A 1 93 ? -20.403 -3.839 -15.647 1.00 72.63 123 GLU A C 1
ATOM 743 O O . GLU A 1 93 ? -20.164 -3.581 -14.464 1.00 69.32 123 GLU A O 1
ATOM 749 N N . LEU A 1 94 ? -20.680 -5.063 -16.086 1.00 73.40 124 LEU A N 1
ATOM 750 C CA . LEU A 1 94 ? -20.749 -6.221 -15.206 1.00 70.71 124 LEU A CA 1
ATOM 751 C C . LEU A 1 94 ? -19.472 -7.039 -15.345 1.00 66.30 124 LEU A C 1
ATOM 752 O O . LEU A 1 94 ? -19.016 -7.299 -16.463 1.00 73.24 124 LEU A O 1
ATOM 757 N N . ILE A 1 95 ? -18.897 -7.441 -14.214 1.00 67.72 125 ILE A N 1
ATOM 758 C CA . ILE A 1 95 ? -17.657 -8.211 -14.192 1.00 74.01 125 ILE A CA 1
ATOM 759 C C . ILE A 1 95 ? -17.867 -9.430 -13.303 1.00 75.90 125 ILE A C 1
ATOM 760 O O . ILE A 1 95 ? -17.948 -9.304 -12.075 1.00 76.75 125 ILE A O 1
ATOM 765 N N . LEU A 1 96 ? -17.947 -10.605 -13.917 1.00 72.80 126 LEU A N 1
ATOM 766 C CA . LEU A 1 96 ? -18.036 -11.865 -13.198 1.00 78.69 126 LEU A CA 1
ATOM 767 C C . LEU A 1 96 ? -16.638 -12.462 -13.034 1.00 84.50 126 LEU A C 1
ATOM 768 O O . LEU A 1 96 ? -15.720 -12.164 -13.801 1.00 91.06 126 LEU A O 1
ATOM 773 N N . ASP A 1 97 ? -16.480 -13.303 -12.013 1.00 89.01 127 ASP A N 1
ATOM 774 C CA . ASP A 1 97 ? -15.147 -13.762 -11.634 1.00 89.55 127 ASP A CA 1
ATOM 775 C C . ASP A 1 97 ? -15.280 -14.937 -10.673 1.00 98.91 127 ASP A C 1
ATOM 776 O O . ASP A 1 97 ? -16.309 -15.108 -10.014 1.00 105.22 127 ASP A O 1
ATOM 781 N N . ASN A 1 98 ? -14.212 -15.743 -10.607 1.00 104.09 128 ASN A N 1
ATOM 782 C CA . ASN A 1 98 ? -14.083 -16.868 -9.681 1.00 109.43 128 ASN A CA 1
ATOM 783 C C . ASN A 1 98 ? -15.123 -17.942 -9.963 1.00 114.42 128 ASN A C 1
ATOM 784 O O . ASN A 1 98 ? -16.016 -18.176 -9.143 1.00 105.80 128 ASN A O 1
ATOM 789 N N . MET A 1 99 ? -15.007 -18.615 -11.106 1.00 120.43 129 MET A N 1
ATOM 790 C CA . MET A 1 99 ? -16.076 -19.486 -11.578 1.00 121.73 129 MET A CA 1
ATOM 791 C C . MET A 1 99 ? -15.619 -20.843 -12.100 1.00 130.57 129 MET A C 1
ATOM 792 O O . MET A 1 99 ? -16.468 -21.732 -12.248 1.00 121.58 129 MET A O 1
ATOM 797 N N . GLY A 1 100 ? -14.331 -21.038 -12.380 1.00 116.39 130 GLY A N 1
ATOM 798 C CA . GLY A 1 100 ? -13.789 -22.335 -12.761 1.00 100.70 130 GLY A CA 1
ATOM 799 C C . GLY A 1 100 ? -14.539 -23.107 -13.831 1.00 110.55 130 GLY A C 1
ATOM 800 O O . GLY A 1 100 ? -15.296 -24.029 -13.523 1.00 93.09 130 GLY A O 1
ATOM 801 N N . GLN A 1 104 ? -18.475 -25.946 -17.852 1.00 115.09 134 GLN A N 1
ATOM 802 C CA . GLN A 1 104 ? -17.861 -27.026 -18.616 1.00 112.53 134 GLN A CA 1
ATOM 803 C C . GLN A 1 104 ? -18.872 -27.660 -19.566 1.00 117.61 134 GLN A C 1
ATOM 804 O O . GLN A 1 104 ? -18.702 -28.795 -20.012 1.00 110.95 134 GLN A O 1
ATOM 810 N N . GLY A 1 105 ? -19.925 -26.910 -19.866 1.00 122.26 135 GLY A N 1
ATOM 811 C CA . GLY A 1 105 ? -20.939 -27.343 -20.798 1.00 113.45 135 GLY A CA 1
ATOM 812 C C . GLY A 1 105 ? -21.770 -26.162 -21.245 1.00 105.85 135 GLY A C 1
ATOM 813 O O . GLY A 1 105 ? -21.477 -25.012 -20.911 1.00 119.31 135 GLY A O 1
ATOM 814 N N . GLN A 1 106 ? -22.820 -26.457 -22.015 1.00 100.38 136 GLN A N 1
ATOM 815 C CA . GLN A 1 106 ? -23.722 -25.396 -22.445 1.00 105.98 136 GLN A CA 1
ATOM 816 C C . GLN A 1 106 ? -24.764 -25.056 -21.389 1.00 110.68 136 GLN A C 1
ATOM 817 O O . GLN A 1 106 ? -25.352 -23.970 -21.446 1.00 114.53 136 GLN A O 1
ATOM 823 N N . GLU A 1 107 ? -25.009 -25.956 -20.434 1.00 106.91 137 GLU A N 1
ATOM 824 C CA . GLU A 1 107 ? -25.890 -25.637 -19.316 1.00 109.71 137 GLU A CA 1
ATOM 825 C C . GLU A 1 107 ? -25.328 -24.480 -18.500 1.00 117.18 137 GLU A C 1
ATOM 826 O O . GLU A 1 107 ? -25.994 -23.456 -18.304 1.00 115.35 137 GLU A O 1
ATOM 832 N N . ASP A 1 108 ? -24.092 -24.630 -18.013 1.00 112.29 138 ASP A N 1
ATOM 833 C CA . ASP A 1 108 ? -23.419 -23.531 -17.332 1.00 102.77 138 ASP A CA 1
ATOM 834 C C . ASP A 1 108 ? -23.302 -22.311 -18.234 1.00 110.93 138 ASP A C 1
ATOM 835 O O . ASP A 1 108 ? -23.360 -21.173 -17.756 1.00 108.21 138 ASP A O 1
ATOM 840 N N . TRP A 1 109 ? -23.145 -22.534 -19.540 1.00 115.15 139 TRP A N 1
ATOM 841 C CA . TRP A 1 109 ? -22.908 -21.438 -20.472 1.00 114.07 139 TRP A CA 1
ATOM 842 C C . TRP A 1 109 ? -24.161 -20.595 -20.671 1.00 114.07 139 TRP A C 1
ATOM 843 O O . TRP A 1 109 ? -24.110 -19.361 -20.600 1.00 109.48 139 TRP A O 1
ATOM 854 N N . LYS A 1 110 ? -25.298 -21.244 -20.928 1.00 109.66 140 LYS A N 1
ATOM 855 C CA . LYS A 1 110 ? -26.539 -20.526 -21.183 1.00 119.77 140 LYS A CA 1
ATOM 856 C C . LYS A 1 110 ? -27.144 -19.928 -19.918 1.00 136.68 140 LYS A C 1
ATOM 857 O O . LYS A 1 110 ? -27.952 -18.997 -20.013 1.00 141.10 140 LYS A O 1
ATOM 863 N N . LYS A 1 111 ? -26.775 -20.434 -18.746 1.00 136.64 141 LYS A N 1
ATOM 864 C CA . LYS A 1 111 ? -27.290 -19.902 -17.488 1.00 126.09 141 LYS A CA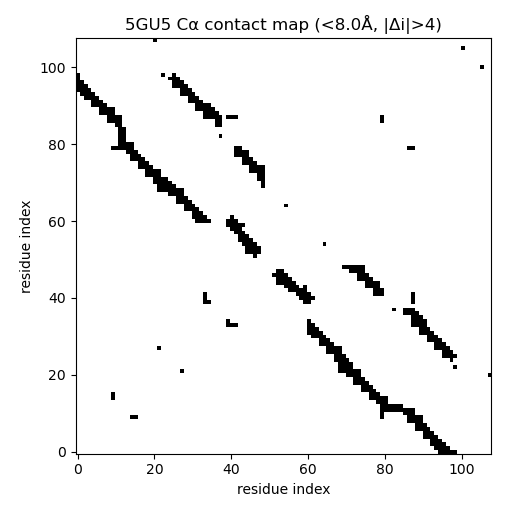 1
ATOM 865 C C . LYS A 1 111 ? -26.154 -19.542 -16.538 1.00 105.25 141 LYS A C 1
ATOM 866 O O . LYS A 1 111 ? -25.438 -18.563 -16.753 1.00 87.67 141 LYS A O 1
#

Solvent-accessible surface area: 6699 Å² total; per-residue (Å²): 114,43,104,33,75,119,79,46,75,1,50,36,48,117,89,69,51,61,144,29,49,9,40,111,141,1,32,0,56,0,71,1,92,7,82,86,16,38,146,73,22,0,4,0,32,0,4,15,46,143,51,167,76,76,20,112,37,100,122,92,48,80,13,79,35,85,28,133,4,110,98,20,74,4,46,6,0,0,21,0,78,59,16,109,154,37,83,1,31,0,54,8,42,14,54,18,67,101,92,115,208,44,125,143,92,210,146,161

Organism: Mus musculus (NCBI:txid10090)

Secondary structure (DSSP, 8-state):
-EEEEEEEEE-TTEEEEEEEEE-TT---EEEEEEEESTTS-EEEEEE-TTS-EEEEEEEESEEEEE----SEEEEEEEEE-S-SS--EEEEEEEEE------HHHHH-

B-factor: mean 79.12, std 18.58, range [39.02, 197.31]

Radius of gyration: 14.49 Å; Cα contacts (8 Å, |Δi|>4): 267; chains: 1; bounding box: 28×43×23 Å

Nearest PDB structures (foldseek):
  5gu5-assembly1_A  TM=1.009E+00  e=2.817E-22  Mus musculus
  7rrm-assembly2_B-2  TM=8.882E-01  e=5.261E-13  Homo sapiens
  5azw-assembly1_B  TM=9.411E-01  e=2.030E-09  Homo sapiens
  1spp-assembly1_B  TM=6.240E-01  e=3.381E-03  Sus scrofa
  1spp-assembly1_A  TM=5.279E-01  e=1.039E-03  Sus scrofa

InterPro domains:
  IPR009038 GOLD domain [PF01105] (36-222)
  IPR009038 GOLD domain [PS50866] (45-126)
  IPR009038 GOLD domain [SM01190] (35-222)
  IPR015720 Transmembrane emp24 domain-containing protein [PTHR22811] (12-223)
  IPR036598 GOLD domain superfamily [SSF101576] (44-130)

Foldseek 3Di:
DDKFKDKDKFFAQDKDKDKDFDAAQKKKKKKKAWDDKDPQFWWKWKAAQVRHTPDTDGGDRMDMDMDRHGGGIIMMMTDNSPDDPIMIIMMMMMDIGDHDDDVVVVVD

=== Feature glossary ===
The record interleaves many kinds of information about one protein. Here is each kind framed as the question it answers.

Q: Are the domains correctly placed relative to each other?
A: Predicted aligned error is AlphaFold's pairwise confidence. Unlike pLDDT (per-residue), PAE is per-residue-pair and captures whether two parts of the structure are correctly placed relative to each other. Units are ångströms of expected positional error.

Q: Which residues are in helices, strands, or loops?
A: Eight-state secondary structure (DSSP): H is the canonical α-helix, G the tighter 3₁₀-helix, I the wider π-helix; E/B are β-structure, T and S are turns and bends, and '-' is everything else. DSSP derives these from the pattern of main-chain N–H···O=C hydrogen bonds, not from the sequence.

Q: What if only a Cα trace is available?
A: P-SEA three-state annotation labels each residue as helix, strand, or coil based purely on the geometry of the Cα trace. It serves as a fallback when the full backbone (and thus DSSP) is unavailable.

Q: What are the backbone torsion angles?
A: φ (phi) and ψ (psi) are the two rotatable backbone dihedrals per residue: φ is the C(i-1)–N–Cα–C torsion, ψ is the N–Cα–C–N(i+1) torsion, both in degrees on (−180°, 180°]. α-helical residues cluster near (−60°, −45°); β-strand residues near (−120°, +130°). A Ramachandran plot is simply a scatter of (φ, ψ) for every residue.

Q: What known structures does this most resemble?
A: Structural nearest neighbors (via Foldseek easy-search vs the PDB). Reported per hit: target PDB id, E-value, and alignment TM-score. A TM-score above ~0.5 is the conventional threshold for 'same fold'.

Q: What family and function is it annotated with?
A: Database cross-references. InterPro integrates a dozen domain/family signature databases into unified entries with residue-range hits. GO terms attach function/process/location labels with evidence codes. CATH codes position the fold 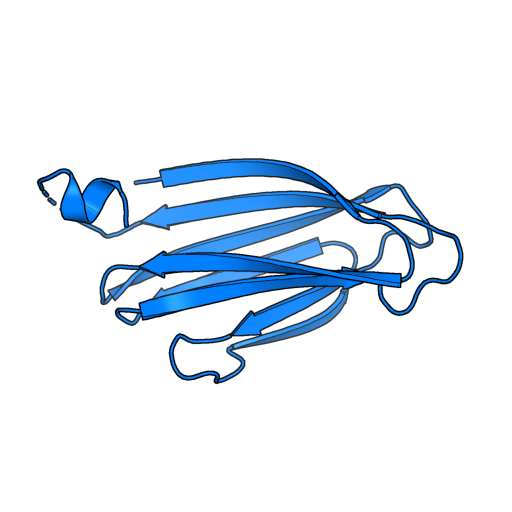in a four-level structural taxonomy. Organism is the NCBI-taxonomy species name.

Q: Which residues are buried vs exposed?
A: Solvent accessibility: the surface area of each residue that a 1.4 Å water probe can touch, in Å². When only backbone atoms are present the absolute values are lower than full-atom SASA (side chains contribute most of the area) and are flagged as backbone-only.

Q: What do the diagnostic plots show?
A: Three diagnostic plots accompany the record. The Cα contact map visualizes the tertiary structure as a 2D adjacency matrix (8 Å cutoff, sequence-local contacts suppressed). The Ramachandran plot shows the distribution of backbone (φ, ψ) torsions, with points in the α and β basins reflecting secondary structure content. The PAE plot shows AlphaFold's inter-residue confidence as a color matrix.

Q: What is the amino-acid chain?
A: The amino-acid sequence is the protein's primary structure: the linear order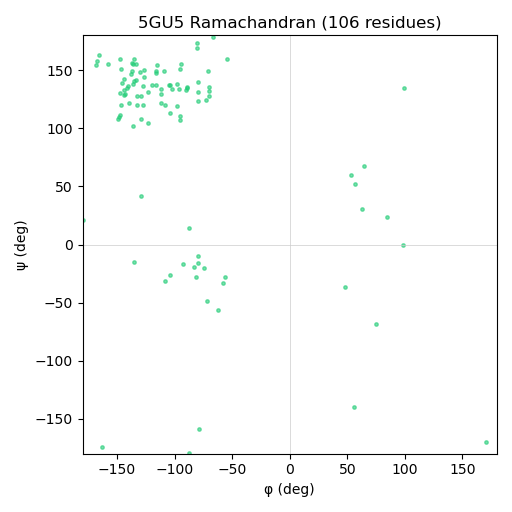 of residues from the N-terminus to the C-terminus, written in one-letter code. Everything else here — the 3D coordinates, the secondary structure, the domain annotations — is ultimately a consequence of this string.

Q: What do the rendered images show?
A: The six renders are orthographic views along the three Cartesian axes in both directions. Representation (cartoon, sticks, or surface) and color scheme (sequence-rainbow or by-chain) vary across proteins so the training set covers all the common visualization conventions.

Q: Where is each backbone atom in 3D?
A: The mmCIF table is the protein's shape written out atom by atom. For each backbone N, Cα, C, and carbonyl O, it records an (x, y, z) coordinate triple in Å plus the residue type, chain letter, and residue number.

Q: How mobile is each atom in the crystal?
A: For experimental (PDB) structures, the B-factor (temperature factor) quantifies the positional spread of each atom in the crystal — a combination of thermal vibration and static disorder — in units of Å². High B-factors mark flexible loops or poorly resolved regions; low B-factors mark the rigid, well-ordered core.

Q: How big and how compact is the whole molecule?
A: Three whole-structure scalars: the radius of gyration (RMS distance of Cα from centroid, in Å), the count of Cα–Cα contacts (pairs closer than 8 Å and separated by more than four residues in sequence — i.e. tertiary, not local, contacts), and the bounding-box dimensions. Together they distinguish compact globular folds from extended fibres or disordered chains.

Q: What does the local fold look like, residue by residue?
A: A 3Di character summarizes, for each residue, the relative orientation of the Cα frame of its nearest spatial neighbor. Because it encodes fold topology rather than chemistry, 3Di alignments detect remote structural similarity that sequence alignment misses.

Q: How confident is the AlphaFold model at each residue?
A: For AlphaFold models, the B-factor field carries pLDDT — the model's own estimate of local accuracy on a 0–100 scale. Regions with pLDDT<50 should be treated as essentially unmodeled; they often correspond to intrinsically disordered segments.